Protein AF-A0A7C2JYD8-F1 (afdb_monomer_lite)

InterPro domains:
  IPR011453 Domain of unknown function DUF1559 [PF07596] (11-58)
  IPR027558 Prepilin-type processing-associated H-X9-DG C-terminal domain [TIGR04294] (32-53)

Organism: NCBI:txid360056

Structure (mmCIF, N/CA/C/O backbone):
data_AF-A0A7C2JYD8-F1
#
_entry.id   AF-A0A7C2JYD8-F1
#
loop_
_atom_site.group_PDB
_atom_site.id
_atom_site.type_symbol
_atom_site.label_atom_id
_atom_site.label_alt_id
_atom_site.label_comp_id
_atom_site.label_asym_id
_atom_site.label_entity_id
_atom_site.label_seq_id
_atom_site.pdbx_PDB_ins_code
_atom_site.Cartn_x
_atom_site.Cartn_y
_atom_site.Cartn_z
_atom_site.occupancy
_atom_site.B_iso_or_equiv
_atom_site.auth_seq_id
_atom_site.auth_comp_id
_atom_site.auth_asym_id
_atom_site.auth_atom_id
_atom_site.pdbx_PDB_model_num
ATOM 1 N N . GLY A 1 1 ? 21.544 -5.746 -13.395 1.00 44.28 1 GLY A N 1
ATOM 2 C CA . GLY A 1 1 ? 20.561 -4.849 -12.757 1.00 44.28 1 GLY A CA 1
ATOM 3 C C . GLY A 1 1 ? 19.420 -5.687 -12.228 1.00 44.28 1 GLY A C 1
ATOM 4 O O . GLY A 1 1 ? 19.057 -6.645 -12.897 1.00 44.28 1 GLY A O 1
ATOM 5 N N . LEU A 1 2 ? 18.904 -5.390 -11.034 1.00 55.69 2 LEU A N 1
ATOM 6 C CA . LEU A 1 2 ? 17.728 -6.078 -10.492 1.00 55.69 2 LEU A CA 1
ATOM 7 C C . LEU A 1 2 ? 16.504 -5.671 -11.324 1.00 55.69 2 LEU A C 1
ATOM 9 O O . LEU A 1 2 ? 16.197 -4.485 -11.424 1.00 55.69 2 LEU A O 1
ATOM 13 N N . ALA A 1 3 ? 15.860 -6.638 -11.977 1.00 52.31 3 ALA A N 1
ATOM 14 C CA . ALA A 1 3 ? 14.665 -6.390 -12.773 1.00 52.31 3 ALA A CA 1
ATOM 15 C C . ALA A 1 3 ? 13.463 -6.157 -11.851 1.00 52.31 3 ALA A C 1
ATOM 17 O O . ALA A 1 3 ? 13.249 -6.889 -10.886 1.00 52.31 3 ALA A O 1
ATOM 18 N N . VAL A 1 4 ? 12.676 -5.133 -12.157 1.00 63.81 4 VAL A N 1
ATOM 19 C CA . VAL A 1 4 ? 11.496 -4.748 -11.385 1.00 63.81 4 VAL A CA 1
ATOM 20 C C . VAL A 1 4 ? 10.263 -5.411 -11.984 1.00 63.81 4 VAL A C 1
ATOM 22 O O . VAL A 1 4 ? 9.797 -5.052 -13.065 1.00 63.81 4 VAL A O 1
ATOM 25 N N . GLY A 1 5 ? 9.774 -6.447 -11.302 1.00 65.88 5 GLY A N 1
ATOM 26 C CA . GLY A 1 5 ? 8.577 -7.175 -11.700 1.00 65.88 5 GLY A CA 1
ATOM 27 C C . GLY A 1 5 ? 7.331 -6.357 -11.385 1.00 65.88 5 GLY A C 1
ATOM 28 O O . GLY A 1 5 ? 7.008 -6.151 -10.220 1.00 65.88 5 GLY A O 1
ATOM 29 N N . ASN A 1 6 ? 6.621 -5.897 -12.416 1.00 73.31 6 ASN A N 1
ATOM 30 C CA . ASN A 1 6 ? 5.268 -5.382 -12.234 1.00 73.31 6 ASN A CA 1
ATOM 31 C C . ASN A 1 6 ? 4.298 -6.563 -12.291 1.00 73.31 6 ASN A C 1
ATOM 33 O O . ASN A 1 6 ? 4.294 -7.298 -13.279 1.00 73.31 6 ASN A O 1
ATOM 37 N N . ALA A 1 7 ? 3.488 -6.740 -11.254 1.00 75.69 7 ALA A N 1
ATOM 38 C CA . ALA A 1 7 ? 2.550 -7.846 -11.139 1.00 75.69 7 ALA A CA 1
ATOM 39 C C . ALA A 1 7 ? 1.102 -7.357 -11.259 1.00 75.69 7 ALA A C 1
ATOM 41 O O . ALA A 1 7 ? 0.767 -6.230 -10.893 1.00 75.69 7 ALA A O 1
ATOM 42 N N . TRP A 1 8 ? 0.233 -8.232 -11.764 1.00 78.25 8 TRP A N 1
ATOM 43 C CA . TRP A 1 8 ? -1.213 -8.014 -11.723 1.00 78.25 8 TRP A CA 1
ATOM 44 C C . TRP A 1 8 ? -1.760 -8.218 -10.301 1.00 78.25 8 TRP A C 1
ATOM 46 O O . TRP A 1 8 ? -2.572 -7.430 -9.828 1.00 78.25 8 TRP A O 1
ATOM 56 N N . ILE A 1 9 ? -1.268 -9.251 -9.607 1.00 83.06 9 ILE A N 1
ATOM 57 C CA . ILE A 1 9 ? -1.621 -9.621 -8.230 1.00 83.06 9 ILE A CA 1
ATOM 58 C C . ILE A 1 9 ? -0.329 -9.974 -7.484 1.00 83.06 9 ILE A C 1
ATOM 60 O O . ILE A 1 9 ? 0.560 -10.607 -8.055 1.00 83.06 9 ILE A O 1
ATOM 64 N N . GLY A 1 10 ? -0.231 -9.575 -6.215 1.00 78.88 10 GLY A N 1
ATOM 65 C CA . GLY A 1 10 ? 0.800 -10.038 -5.284 1.00 78.88 10 GLY A CA 1
ATOM 66 C C . GLY A 1 10 ? 0.206 -10.979 -4.236 1.00 78.88 10 GLY A C 1
ATOM 67 O O . GLY A 1 10 ? -0.938 -10.794 -3.825 1.00 78.88 10 GLY A O 1
ATOM 68 N N . ILE A 1 11 ? 0.980 -11.976 -3.805 1.00 79.44 11 ILE A N 1
ATOM 69 C CA . ILE A 1 11 ? 0.640 -12.868 -2.688 1.00 79.44 11 ILE A CA 1
ATOM 70 C C . ILE A 1 11 ? 1.833 -12.986 -1.737 1.00 79.44 11 ILE A C 1
ATOM 72 O O . ILE A 1 11 ? 2.981 -12.847 -2.158 1.00 79.44 11 ILE A O 1
ATOM 76 N N . GLY A 1 12 ? 1.564 -13.288 -0.468 1.00 81.19 12 GLY A N 1
ATOM 77 C CA . GLY A 1 12 ? 2.598 -13.442 0.556 1.00 81.19 12 GLY A CA 1
ATOM 78 C C . GLY A 1 12 ? 2.985 -12.130 1.241 1.00 81.19 12 GLY A C 1
ATOM 79 O O . GLY A 1 12 ? 2.268 -11.134 1.171 1.00 81.19 12 GLY A O 1
ATOM 80 N N . ALA A 1 13 ? 4.111 -12.157 1.955 1.00 80.94 13 ALA A N 1
ATOM 81 C CA . ALA A 1 13 ? 4.589 -11.013 2.720 1.00 80.94 13 ALA A CA 1
ATOM 82 C C . ALA A 1 13 ? 5.201 -9.956 1.793 1.00 80.94 13 ALA A C 1
ATOM 84 O O . ALA A 1 13 ? 6.121 -10.238 1.026 1.00 80.94 13 ALA A O 1
ATOM 85 N N . MET A 1 14 ? 4.704 -8.728 1.900 1.00 83.62 14 MET A N 1
ATOM 86 C CA . MET A 1 14 ? 5.164 -7.594 1.112 1.00 83.62 14 MET A CA 1
ATOM 87 C C . MET A 1 14 ? 5.754 -6.517 2.024 1.00 83.62 14 MET A C 1
ATOM 89 O O . MET A 1 14 ? 5.125 -6.182 3.030 1.00 83.62 14 MET A O 1
ATOM 93 N N . PRO A 1 15 ? 6.921 -5.936 1.690 1.00 85.00 15 PRO A N 1
ATOM 94 C CA . PRO A 1 15 ? 7.464 -4.819 2.450 1.00 85.00 15 PRO A CA 1
ATOM 95 C C . PRO A 1 15 ? 6.508 -3.622 2.427 1.00 85.00 15 PRO A C 1
ATOM 97 O O . PRO A 1 15 ? 6.162 -3.101 1.365 1.00 85.00 15 PRO A O 1
ATOM 100 N N . ALA A 1 16 ? 6.085 -3.173 3.60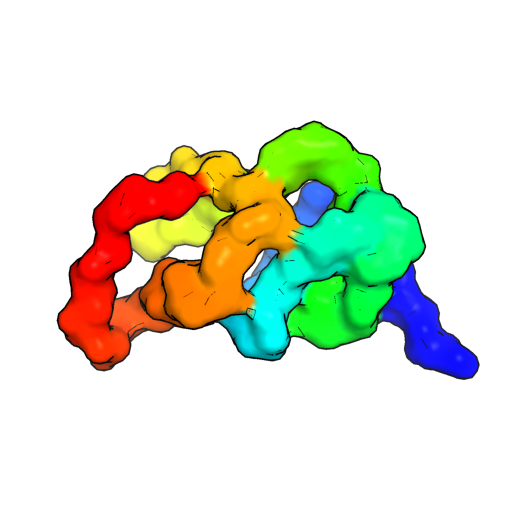9 1.00 88.94 16 ALA A N 1
ATOM 101 C CA . ALA A 1 16 ? 5.253 -1.981 3.738 1.00 88.94 16 ALA A CA 1
ATOM 102 C C . ALA A 1 16 ? 6.078 -0.687 3.679 1.00 88.94 16 ALA A C 1
ATOM 104 O O . ALA A 1 16 ? 5.626 0.324 3.152 1.00 88.94 16 ALA A O 1
ATOM 105 N N . TRP A 1 17 ? 7.319 -0.726 4.167 1.00 85.25 17 TRP A N 1
ATOM 106 C CA . TRP A 1 17 ? 8.296 0.348 4.004 1.00 85.25 17 TRP A CA 1
ATOM 107 C C . TRP A 1 17 ? 9.148 0.097 2.746 1.00 85.25 17 TRP A C 1
ATOM 109 O O . TRP A 1 17 ? 9.621 -1.028 2.572 1.00 85.25 17 TRP A O 1
ATOM 119 N N . PRO A 1 18 ? 9.373 1.099 1.869 1.00 87.69 18 PRO A N 1
ATOM 120 C CA . PRO A 1 18 ? 9.072 2.530 2.028 1.00 87.69 18 PRO A CA 1
ATOM 121 C C . PRO A 1 18 ? 7.702 2.980 1.484 1.00 87.69 18 PRO A C 1
ATOM 123 O O . PRO A 1 18 ? 7.459 4.177 1.341 1.00 87.69 18 PRO A O 1
ATOM 126 N N . GLY A 1 19 ? 6.811 2.046 1.156 1.00 89.12 19 GLY A N 1
ATOM 127 C CA . GLY A 1 19 ? 5.479 2.312 0.612 1.00 89.12 19 GLY A CA 1
ATOM 128 C C . GLY A 1 19 ? 5.306 1.816 -0.819 1.00 89.12 19 GLY A C 1
ATOM 129 O O . GLY A 1 19 ? 6.200 1.193 -1.396 1.00 89.12 19 GLY A O 1
ATOM 130 N N . LEU A 1 20 ? 4.143 2.107 -1.402 1.00 87.88 20 LEU A N 1
ATOM 131 C CA . LEU A 1 20 ? 3.833 1.780 -2.794 1.00 87.88 20 LEU A CA 1
ATOM 132 C C . LEU A 1 20 ? 4.663 2.626 -3.767 1.00 87.88 20 LEU A C 1
ATOM 134 O O . LEU A 1 20 ? 4.959 3.794 -3.500 1.00 87.88 20 LEU A O 1
ATOM 138 N N . SER A 1 21 ? 4.988 2.065 -4.936 1.00 86.44 21 SER A N 1
ATOM 139 C CA . SER A 1 21 ? 5.577 2.880 -5.998 1.00 86.44 21 SER A CA 1
ATOM 140 C C . SER A 1 21 ? 4.564 3.904 -6.505 1.00 86.44 21 SER A C 1
ATOM 142 O O . SER A 1 21 ? 3.461 3.560 -6.944 1.00 86.44 21 SER A O 1
ATOM 144 N N . LYS A 1 22 ? 4.974 5.173 -6.513 1.00 84.06 22 LYS A N 1
ATOM 145 C CA . LYS A 1 22 ? 4.193 6.281 -7.076 1.00 84.06 22 LYS A CA 1
ATOM 146 C C . LYS A 1 22 ? 4.231 6.318 -8.605 1.00 84.06 22 LYS A C 1
ATOM 148 O O . LYS A 1 22 ? 3.408 6.997 -9.209 1.00 84.06 22 LYS A O 1
ATOM 153 N N . SER A 1 23 ? 5.156 5.587 -9.229 1.00 77.56 23 SER A N 1
ATOM 154 C CA . SER A 1 23 ? 5.296 5.519 -10.682 1.00 77.56 23 SER A CA 1
ATOM 155 C C . SER A 1 23 ? 4.644 4.254 -11.243 1.00 77.56 23 SER A C 1
ATOM 157 O O . SER A 1 23 ? 4.725 3.166 -10.667 1.00 77.56 23 SER A O 1
ATOM 159 N N . THR A 1 24 ? 3.989 4.389 -12.395 1.00 73.75 24 THR A N 1
ATOM 160 C CA . THR A 1 24 ? 3.442 3.271 -13.183 1.00 73.75 24 THR A CA 1
ATOM 161 C C . THR A 1 24 ? 4.471 2.666 -14.138 1.00 73.75 24 THR A C 1
ATOM 163 O O . THR A 1 24 ? 4.168 1.683 -14.811 1.00 73.75 24 THR A O 1
ATOM 166 N N . THR A 1 25 ? 5.671 3.240 -14.226 1.00 73.75 25 THR A N 1
ATOM 167 C CA . THR A 1 25 ? 6.769 2.762 -15.083 1.00 73.75 25 THR A CA 1
ATOM 168 C C . THR A 1 25 ? 7.999 2.349 -14.283 1.00 73.75 25 THR A C 1
ATOM 170 O O . THR A 1 25 ? 8.755 1.497 -14.738 1.00 73.75 25 THR A O 1
ATOM 173 N N . GLU A 1 26 ? 8.165 2.887 -13.073 1.00 74.44 26 GLU A N 1
ATOM 174 C CA . GLU A 1 26 ? 9.354 2.705 -12.238 1.00 74.44 26 GLU A CA 1
ATOM 175 C C . GLU A 1 26 ? 8.949 2.295 -10.817 1.00 74.44 26 GLU A C 1
ATOM 177 O O . GLU A 1 26 ? 8.787 3.112 -9.915 1.00 74.44 26 GLU A O 1
ATOM 182 N N . SER A 1 27 ? 8.737 1.000 -10.607 1.00 78.75 27 SER A N 1
ATOM 183 C CA . SER A 1 27 ? 8.616 0.431 -9.257 1.00 78.75 27 SER A CA 1
ATOM 184 C C . SER A 1 27 ? 9.952 -0.148 -8.835 1.00 78.75 27 SER A C 1
ATOM 186 O O . SER A 1 27 ? 10.709 -0.570 -9.697 1.00 78.75 27 SER A O 1
ATOM 188 N N . GLN A 1 28 ? 10.258 -0.156 -7.541 1.00 82.69 28 GLN A N 1
ATOM 189 C CA . GLN A 1 28 ? 11.482 -0.772 -7.024 1.00 82.69 28 GLN A CA 1
ATOM 190 C C . GLN A 1 28 ? 11.251 -2.257 -6.726 1.00 82.69 28 GLN A C 1
ATOM 192 O O . GLN A 1 28 ? 10.120 -2.669 -6.489 1.00 82.69 28 GLN A O 1
ATOM 197 N N . TRP A 1 29 ? 12.310 -3.073 -6.721 1.00 80.38 29 TRP A N 1
ATOM 198 C CA . TRP A 1 29 ? 12.190 -4.537 -6.586 1.00 80.38 29 TRP A CA 1
ATOM 199 C C . TRP A 1 29 ? 11.601 -4.974 -5.235 1.00 80.38 29 TRP A C 1
ATOM 201 O O . TRP A 1 29 ? 11.068 -6.071 -5.119 1.00 80.38 29 TRP A O 1
ATOM 211 N N . TYR A 1 30 ? 11.693 -4.102 -4.229 1.00 81.94 30 TYR A N 1
ATOM 212 C CA . TYR A 1 30 ? 11.156 -4.282 -2.881 1.00 81.94 30 TYR A CA 1
ATOM 213 C C . TYR A 1 30 ? 9.767 -3.651 -2.682 1.00 81.94 30 TYR A C 1
ATOM 215 O O . TYR A 1 30 ? 9.218 -3.732 -1.588 1.00 81.94 30 TYR A O 1
ATOM 223 N N . GLN A 1 31 ? 9.202 -2.992 -3.697 1.00 84.69 31 GLN A N 1
ATOM 224 C CA . GLN A 1 31 ? 7.863 -2.405 -3.640 1.00 84.69 31 GLN A CA 1
ATOM 225 C C . GLN A 1 31 ? 6.888 -3.230 -4.468 1.00 84.69 31 GLN A C 1
ATOM 227 O O . GLN A 1 31 ? 7.264 -3.879 -5.444 1.00 84.69 31 GLN A O 1
ATOM 232 N N . PHE A 1 32 ? 5.600 -3.117 -4.153 1.00 82.25 32 PHE A N 1
ATOM 233 C CA . PHE A 1 32 ? 4.594 -3.527 -5.118 1.00 82.25 32 PHE A CA 1
ATOM 234 C C . PHE A 1 32 ? 4.656 -2.643 -6.363 1.00 82.25 32 PHE A C 1
ATOM 236 O O . PHE A 1 32 ? 4.493 -1.420 -6.276 1.00 82.25 32 PHE A O 1
ATOM 243 N N . GLY A 1 33 ? 4.855 -3.275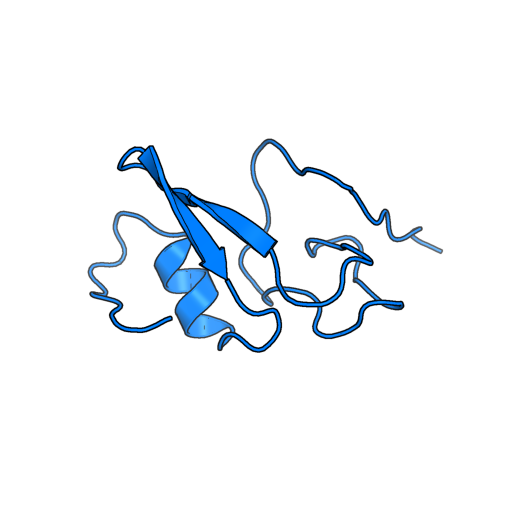 -7.517 1.00 79.00 33 GLY A N 1
ATOM 244 C CA . GLY A 1 33 ? 4.758 -2.636 -8.819 1.00 79.00 33 GLY A CA 1
ATOM 245 C C . GLY A 1 33 ? 3.531 -3.108 -9.579 1.00 79.00 33 GLY A C 1
ATOM 246 O O . GLY A 1 33 ? 3.370 -4.294 -9.838 1.00 79.00 33 GLY A O 1
ATOM 247 N N . SER A 1 34 ? 2.680 -2.168 -9.979 1.00 76.69 34 SER A N 1
ATOM 248 C CA . SER A 1 34 ? 1.586 -2.396 -10.928 1.00 76.69 34 SER A CA 1
ATOM 249 C C . SER A 1 34 ? 1.582 -1.286 -11.977 1.00 76.69 34 SER A C 1
ATOM 251 O O . SER A 1 34 ? 1.865 -0.135 -11.650 1.00 76.69 34 SER A O 1
ATOM 253 N N . ARG A 1 35 ? 1.241 -1.591 -13.231 1.00 79.50 35 ARG A N 1
ATOM 254 C CA . ARG A 1 35 ? 1.108 -0.573 -14.296 1.00 79.50 35 ARG A CA 1
ATOM 255 C C . ARG A 1 35 ? -0.323 -0.043 -14.431 1.00 79.50 35 ARG A C 1
ATOM 257 O O . ARG A 1 35 ? -0.577 0.792 -15.292 1.00 79.50 35 ARG A O 1
ATOM 264 N N . HIS A 1 36 ? -1.251 -0.522 -13.602 1.00 77.38 36 HIS A N 1
ATOM 265 C CA . HIS A 1 36 ? -2.638 -0.079 -13.642 1.00 77.38 36 HIS A CA 1
ATOM 266 C C . HIS A 1 36 ? -2.770 1.332 -13.049 1.00 77.38 36 HIS A C 1
ATOM 268 O O . HIS A 1 36 ? -2.216 1.627 -11.983 1.00 77.38 36 HIS A O 1
ATOM 274 N N . ALA A 1 37 ? -3.479 2.209 -13.761 1.00 69.31 37 ALA A N 1
ATOM 275 C CA . ALA A 1 37 ? -3.765 3.564 -13.309 1.00 69.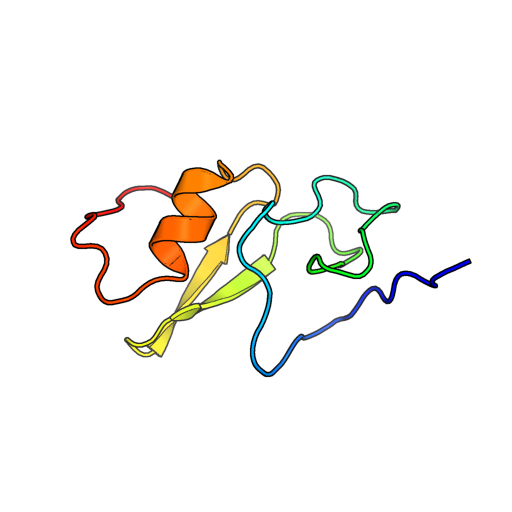31 37 ALA A CA 1
ATOM 276 C C . ALA A 1 37 ? -4.918 3.538 -12.289 1.00 69.31 37 ALA A C 1
ATOM 278 O O . ALA A 1 37 ? -5.917 2.865 -12.511 1.00 69.31 37 ALA A O 1
ATOM 279 N N . GLY A 1 38 ? -4.782 4.262 -11.173 1.00 72.50 38 GLY A N 1
ATOM 280 C CA . GLY A 1 38 ? -5.870 4.480 -10.206 1.00 72.50 38 GLY A CA 1
ATOM 281 C C . GLY A 1 38 ? -5.596 4.008 -8.776 1.00 72.50 38 GLY A C 1
ATOM 282 O O . GLY A 1 38 ? -6.015 4.677 -7.838 1.00 72.50 38 GLY A O 1
ATOM 283 N N . GLY A 1 39 ? -4.841 2.926 -8.574 1.00 82.06 39 GLY A N 1
ATOM 284 C CA . GLY A 1 39 ? -4.592 2.398 -7.229 1.00 82.06 39 GLY A CA 1
ATOM 285 C C . GLY A 1 39 ? -4.347 0.897 -7.212 1.00 82.06 39 GLY A C 1
ATOM 286 O O . GLY A 1 39 ? -4.085 0.286 -8.251 1.00 82.06 39 GLY A O 1
ATOM 287 N N . VAL A 1 40 ? -4.404 0.322 -6.015 1.00 86.44 40 VAL A N 1
ATOM 288 C CA . VAL A 1 40 ? -4.186 -1.103 -5.755 1.00 86.44 40 VAL A CA 1
ATOM 289 C C . VAL A 1 40 ? -5.186 -1.598 -4.718 1.00 86.44 40 VAL A C 1
ATOM 291 O O . VAL A 1 40 ? -5.450 -0.920 -3.730 1.00 86.44 40 VAL A O 1
ATOM 294 N N . ASN A 1 41 ? -5.758 -2.776 -4.947 1.00 90.12 41 ASN A N 1
ATOM 295 C CA . ASN A 1 41 ? -6.731 -3.361 -4.031 1.00 90.12 41 ASN A CA 1
ATOM 296 C C . ASN A 1 41 ? -6.016 -4.242 -3.011 1.00 90.12 41 ASN A C 1
ATOM 298 O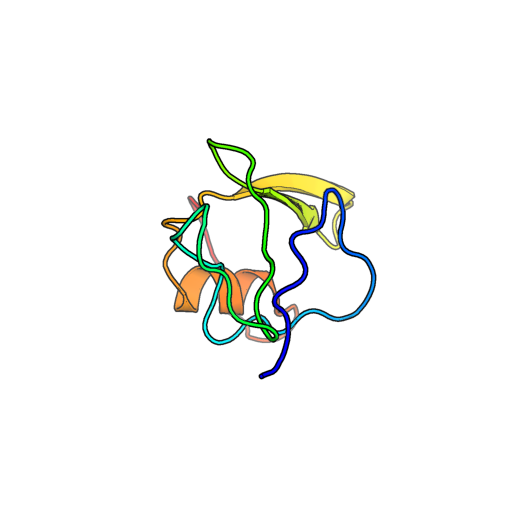 O . ASN A 1 41 ? -5.276 -5.148 -3.399 1.00 90.12 41 ASN A O 1
ATOM 302 N N . PHE A 1 42 ? -6.278 -4.004 -1.729 1.00 88.38 42 PHE A N 1
ATOM 303 C CA . PHE A 1 42 ? -5.788 -4.834 -0.632 1.00 88.38 42 PHE A CA 1
ATOM 304 C C . PHE A 1 42 ? -6.950 -5.470 0.119 1.00 88.38 42 PHE A C 1
ATOM 306 O O . PHE A 1 42 ? -7.973 -4.826 0.350 1.00 88.38 42 PHE A O 1
ATOM 313 N N . CYS A 1 43 ? -6.764 -6.735 0.489 1.00 90.50 43 CYS A N 1
ATOM 314 C CA . CYS A 1 43 ? -7.630 -7.453 1.413 1.00 90.50 43 CYS A CA 1
ATOM 315 C C . CYS A 1 43 ? -7.057 -7.314 2.826 1.00 90.50 43 CYS A C 1
ATOM 317 O O . CYS A 1 43 ? -5.871 -7.580 3.034 1.00 90.50 43 CYS A O 1
ATOM 319 N N . PHE A 1 44 ? -7.887 -6.891 3.773 1.00 88.94 44 PHE A N 1
ATOM 320 C CA . PHE A 1 44 ? -7.521 -6.739 5.177 1.00 88.94 44 PHE A CA 1
ATOM 321 C C . PHE A 1 44 ? -7.844 -8.003 5.979 1.00 88.94 44 PHE A C 1
ATOM 323 O O . PHE A 1 44 ? -8.569 -8.889 5.527 1.00 88.94 44 PHE A O 1
ATOM 330 N N . ALA A 1 45 ? -7.320 -8.080 7.204 1.00 87.25 45 ALA A N 1
ATOM 331 C CA . ALA A 1 45 ? -7.554 -9.209 8.106 1.00 87.25 45 ALA A CA 1
ATOM 332 C C . ALA A 1 45 ? -9.037 -9.397 8.488 1.00 87.25 45 ALA A C 1
ATOM 334 O O . ALA A 1 45 ? -9.432 -10.492 8.879 1.00 87.25 45 ALA A O 1
ATOM 335 N N . ASP A 1 46 ? -9.860 -8.354 8.352 1.00 89.38 46 ASP A N 1
ATOM 336 C CA . ASP A 1 46 ? -11.311 -8.398 8.562 1.00 89.38 46 ASP A CA 1
ATOM 337 C C . ASP A 1 46 ? -12.096 -8.894 7.327 1.00 89.38 46 ASP A C 1
ATOM 339 O O . ASP A 1 46 ? -13.325 -8.951 7.353 1.00 89.38 46 ASP A O 1
ATOM 343 N N . GLY A 1 47 ? -11.401 -9.252 6.241 1.00 89.38 47 GLY A N 1
ATOM 344 C CA . GLY A 1 47 ? -11.990 -9.709 4.982 1.00 89.38 47 GLY A CA 1
ATOM 345 C C . GLY A 1 47 ? -12.512 -8.586 4.083 1.00 89.38 47 GLY A C 1
ATOM 346 O O . GLY A 1 47 ? -13.010 -8.861 2.989 1.00 89.38 47 GLY A O 1
ATOM 347 N N . SER A 1 48 ? -12.398 -7.323 4.502 1.00 91.12 48 SER A N 1
ATOM 348 C CA . SER A 1 48 ? -12.762 -6.190 3.659 1.00 91.12 48 SER A CA 1
ATOM 349 C C . SER A 1 48 ? -11.704 -5.944 2.581 1.00 91.12 48 SER A C 1
ATOM 351 O O . SER A 1 48 ? -10.508 -6.163 2.779 1.00 91.12 48 SER A O 1
ATOM 353 N N . VAL A 1 49 ? -12.148 -5.468 1.416 1.00 92.44 49 VAL A N 1
ATOM 354 C CA . VAL A 1 49 ? -11.260 -5.041 0.331 1.00 92.44 49 VAL A CA 1
ATOM 355 C C . VAL A 1 49 ? -11.378 -3.535 0.169 1.00 92.44 49 VAL A C 1
ATOM 357 O O . VAL A 1 49 ? -12.485 -3.008 0.017 1.00 92.44 49 VAL A O 1
ATOM 360 N N . LYS A 1 50 ? -10.243 -2.833 0.179 1.00 91.12 50 LYS A N 1
ATOM 361 C CA . LYS A 1 50 ? -10.189 -1.396 -0.126 1.00 91.12 50 LYS A CA 1
ATOM 362 C C . LYS A 1 50 ? -9.227 -1.135 -1.273 1.00 91.12 50 LYS A C 1
ATOM 364 O O . LYS A 1 50 ? -8.160 -1.744 -1.358 1.00 91.12 50 LYS A O 1
ATOM 369 N N . SER A 1 51 ? -9.608 -0.190 -2.126 1.00 91.06 51 SER A N 1
ATOM 370 C CA . SER A 1 51 ? -8.712 0.387 -3.124 1.00 91.06 51 SER A CA 1
ATOM 371 C C . SER A 1 51 ? -7.877 1.473 -2.460 1.00 91.06 51 SER A C 1
ATOM 373 O O . SER A 1 51 ? -8.414 2.503 -2.064 1.00 91.06 51 SER A O 1
ATOM 375 N N . ILE A 1 52 ? -6.571 1.252 -2.367 1.00 90.00 52 ILE A N 1
ATOM 376 C CA . ILE A 1 52 ? -5.605 2.203 -1.825 1.00 90.00 52 ILE A CA 1
ATOM 377 C C . ILE A 1 52 ? -4.959 2.975 -2.977 1.00 90.00 52 ILE A C 1
ATOM 379 O O . ILE A 1 52 ? -4.463 2.398 -3.952 1.00 90.00 52 ILE A O 1
ATOM 383 N N . SER A 1 53 ? -4.946 4.302 -2.858 1.00 89.19 53 SER A N 1
ATOM 384 C CA . SER A 1 53 ? -4.258 5.170 -3.813 1.00 89.19 53 SER A CA 1
ATOM 385 C C . SER A 1 53 ? -2.745 4.965 -3.747 1.00 89.19 53 SER A C 1
ATOM 387 O O . SER A 1 53 ? -2.160 4.871 -2.671 1.00 89.19 53 SER A O 1
ATOM 389 N N . ARG A 1 54 ? -2.062 5.014 -4.895 1.00 85.44 54 ARG A N 1
ATOM 390 C CA . ARG A 1 54 ? -0.583 5.011 -4.933 1.00 85.44 54 ARG A CA 1
ATOM 391 C C . ARG A 1 54 ? 0.027 6.245 -4.275 1.00 85.44 54 ARG A C 1
ATOM 393 O O . ARG A 1 54 ? 1.206 6.242 -3.940 1.00 85.44 54 ARG A O 1
ATOM 400 N N . ASN A 1 55 ? -0.769 7.301 -4.118 1.00 88.25 55 ASN A N 1
ATOM 401 C CA . ASN A 1 55 ? -0.350 8.523 -3.452 1.00 88.25 55 ASN A CA 1
ATOM 402 C C . ASN A 1 55 ? -0.641 8.511 -1.941 1.00 88.25 55 ASN A C 1
ATOM 404 O O . ASN A 1 55 ? -0.514 9.553 -1.299 1.00 88.25 55 ASN A O 1
ATOM 408 N N . ILE A 1 56 ? -1.029 7.361 -1.373 1.00 90.31 56 ILE A N 1
ATOM 409 C CA . ILE A 1 56 ? -1.160 7.190 0.075 1.00 90.31 56 ILE A CA 1
ATOM 410 C C . ILE A 1 56 ? 0.134 7.612 0.784 1.00 90.31 56 ILE A C 1
ATOM 412 O O . ILE A 1 56 ? 1.249 7.414 0.289 1.00 90.31 56 ILE A O 1
ATOM 416 N N . ASN A 1 57 ? -0.009 8.209 1.964 1.00 90.88 57 ASN A N 1
ATOM 417 C CA . ASN A 1 57 ? 1.133 8.508 2.812 1.00 90.88 57 ASN A CA 1
ATOM 418 C C . ASN A 1 57 ? 1.818 7.196 3.248 1.00 90.88 57 ASN A C 1
ATOM 420 O O . ASN A 1 57 ? 1.153 6.258 3.680 1.00 90.88 57 ASN A O 1
ATOM 424 N N . ALA A 1 58 ? 3.149 7.132 3.152 1.00 89.81 58 ALA A N 1
ATOM 425 C CA . ALA A 1 58 ? 3.904 5.913 3.449 1.00 89.81 58 ALA A CA 1
ATOM 426 C C . ALA A 1 58 ? 3.711 5.420 4.895 1.00 89.81 58 ALA A C 1
ATOM 428 O O . ALA A 1 58 ? 3.613 4.217 5.116 1.00 89.81 58 ALA A O 1
ATOM 429 N N . SER A 1 59 ? 3.593 6.330 5.866 1.00 90.94 59 SER A N 1
ATOM 430 C CA . SER A 1 59 ? 3.339 5.975 7.267 1.00 90.94 59 SER A CA 1
ATOM 431 C C . SER A 1 59 ? 1.933 5.413 7.460 1.00 90.94 59 SER A C 1
ATOM 433 O O . SER A 1 59 ? 1.763 4.443 8.187 1.00 90.94 59 SER A O 1
ATOM 435 N N . VAL A 1 60 ? 0.936 5.967 6.761 1.00 92.19 60 VAL A N 1
ATOM 436 C CA . VAL A 1 60 ? -0.440 5.440 6.769 1.00 92.19 60 VAL A CA 1
ATOM 437 C C . VAL A 1 60 ? -0.465 4.028 6.186 1.00 92.19 60 VAL A C 1
ATOM 439 O O . VAL A 1 60 ? -1.024 3.128 6.801 1.00 92.19 60 VAL A O 1
ATOM 442 N N . TYR A 1 61 ? 0.197 3.803 5.047 1.00 91.50 61 TYR A N 1
ATOM 443 C CA . TYR A 1 61 ? 0.313 2.468 4.455 1.00 91.50 61 TYR A CA 1
ATOM 444 C C . TYR A 1 61 ? 1.018 1.470 5.389 1.00 91.50 61 TYR A C 1
ATOM 446 O O . TYR A 1 61 ? 0.591 0.323 5.501 1.00 91.50 61 TYR A O 1
ATOM 454 N N . LEU A 1 62 ? 2.052 1.914 6.110 1.00 91.12 62 LEU A N 1
ATOM 455 C CA . LEU A 1 62 ? 2.738 1.091 7.103 1.00 91.12 62 LEU A CA 1
ATOM 456 C C . LEU A 1 62 ? 1.824 0.724 8.280 1.00 91.12 62 LEU A C 1
ATOM 458 O O . LEU A 1 62 ? 1.755 -0.449 8.637 1.00 91.12 62 LEU A O 1
ATOM 462 N N . TYR A 1 63 ? 1.078 1.677 8.836 1.00 91.88 63 TYR A N 1
ATOM 463 C CA . TYR A 1 63 ? 0.115 1.390 9.905 1.00 91.88 63 TYR A CA 1
ATOM 464 C C . TYR A 1 63 ? -0.986 0.429 9.443 1.00 91.88 63 TYR A C 1
ATOM 466 O O . TYR A 1 63 ? -1.326 -0.499 10.165 1.00 91.88 63 TYR A O 1
ATOM 474 N N . LEU A 1 64 ? -1.468 0.561 8.202 1.00 90.44 64 LEU A N 1
ATOM 475 C CA . LEU A 1 64 ? -2.445 -0.368 7.617 1.00 90.44 64 LEU A CA 1
ATOM 476 C C . LEU A 1 64 ? -1.906 -1.791 7.413 1.00 90.44 64 LEU A C 1
ATOM 478 O O . LEU A 1 64 ? -2.689 -2.737 7.357 1.00 90.44 64 LEU A O 1
ATOM 482 N N . SER A 1 65 ? -0.586 -1.954 7.290 1.00 89.00 65 SER A N 1
ATOM 483 C CA . SER A 1 65 ? 0.056 -3.270 7.171 1.00 89.00 65 SER A CA 1
ATOM 484 C C . SER A 1 65 ? 0.272 -3.970 8.520 1.00 89.00 65 SER A C 1
ATOM 486 O O . SER A 1 65 ? 0.540 -5.173 8.559 1.00 89.00 65 SER A O 1
ATOM 488 N N . CYS A 1 66 ? 0.161 -3.227 9.623 1.00 87.06 66 CYS A N 1
ATOM 489 C CA . CYS A 1 66 ? 0.398 -3.701 10.980 1.00 87.06 66 CYS A CA 1
ATOM 490 C C . CYS A 1 66 ? -0.928 -3.996 11.697 1.00 87.06 66 CYS A C 1
ATOM 492 O O . CYS A 1 66 ? -1.935 -3.339 11.468 1.00 87.06 66 CYS A O 1
ATOM 494 N N . MET A 1 67 ? -0.930 -4.977 12.607 1.00 82.88 67 MET A N 1
ATOM 495 C CA . MET A 1 67 ? -2.130 -5.339 13.388 1.00 82.88 67 MET A CA 1
ATOM 496 C C . MET A 1 67 ? -2.026 -5.017 14.888 1.00 82.88 67 MET A C 1
ATOM 498 O O . MET A 1 67 ? -3.035 -5.013 15.583 1.00 82.88 67 MET A O 1
ATOM 502 N N . ALA A 1 68 ? -0.823 -4.764 15.412 1.00 84.38 68 ALA A N 1
ATOM 503 C CA . ALA A 1 68 ? -0.570 -4.607 16.851 1.00 84.38 68 ALA A CA 1
ATOM 504 C C . ALA A 1 68 ? 0.205 -3.321 17.197 1.00 84.38 68 ALA A C 1
ATOM 506 O O . ALA A 1 68 ? 0.833 -3.234 18.251 1.00 84.38 68 ALA A O 1
ATOM 507 N N . ASP A 1 69 ? 0.174 -2.320 16.318 1.00 84.81 69 ASP A N 1
ATOM 508 C CA . ASP A 1 69 ? 0.887 -1.047 16.495 1.00 84.81 69 ASP A CA 1
ATOM 509 C C . ASP A 1 69 ? 0.099 -0.004 17.317 1.00 84.81 69 ASP A C 1
ATOM 511 O O . ASP A 1 69 ? 0.656 1.020 17.706 1.00 84.81 69 ASP A O 1
ATOM 515 N N . ARG A 1 70 ? -1.175 -0.298 17.633 1.00 86.38 70 ARG A N 1
ATOM 516 C CA . ARG A 1 70 ? -2.124 0.537 18.400 1.00 86.38 70 ARG A CA 1
ATOM 517 C C . ARG A 1 70 ? -2.507 1.853 17.710 1.00 86.38 70 ARG A C 1
ATOM 519 O O . ARG A 1 70 ? -3.116 2.706 18.359 1.00 86.38 70 ARG A O 1
ATOM 526 N N . ASN A 1 71 ? -2.206 2.013 16.421 1.00 87.12 71 ASN A N 1
ATOM 527 C CA . ASN A 1 71 ? -2.601 3.194 15.660 1.00 87.12 71 ASN A CA 1
ATOM 528 C C . ASN A 1 71 ? -3.974 2.983 15.022 1.00 87.12 71 ASN A C 1
ATOM 530 O O . ASN A 1 71 ? -4.194 2.036 14.272 1.00 87.12 71 ASN A O 1
ATOM 534 N N . VAL A 1 72 ? -4.907 3.899 15.285 1.00 86.38 72 VAL A N 1
ATOM 535 C CA . VAL A 1 72 ? -6.204 3.914 14.600 1.00 86.38 72 VAL A CA 1
ATOM 536 C C . VAL A 1 72 ? -6.085 4.793 13.362 1.00 86.38 72 VAL A C 1
ATOM 538 O O . VAL A 1 72 ? -5.900 6.005 13.469 1.00 86.38 72 VAL A O 1
ATOM 541 N N . VAL A 1 73 ? -6.199 4.182 12.185 1.00 86.38 73 VAL A N 1
ATOM 542 C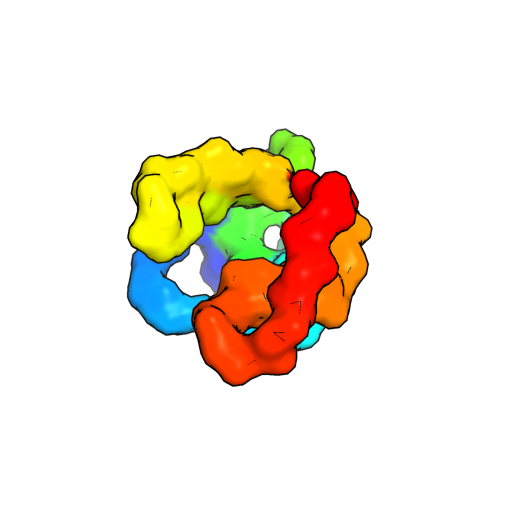 CA . VAL A 1 73 ? -6.124 4.873 10.895 1.00 86.38 73 VAL A CA 1
ATOM 543 C C . VAL A 1 73 ? -7.525 4.987 10.294 1.00 86.38 73 VAL A C 1
ATOM 545 O O . VAL A 1 73 ? -8.203 3.983 10.091 1.00 86.38 73 VAL A O 1
ATOM 548 N N . SER A 1 74 ? -7.957 6.214 9.994 1.00 81.94 74 SER A N 1
ATOM 549 C CA . SER A 1 74 ? -9.250 6.515 9.362 1.00 81.94 74 SER A CA 1
ATOM 550 C C . SER A 1 74 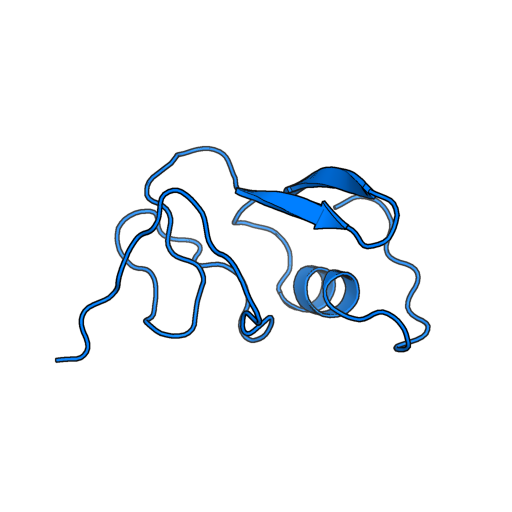? -9.044 7.407 8.135 1.00 81.94 74 SER A C 1
ATOM 552 O O . SER A 1 74 ? -8.157 8.256 8.155 1.00 81.94 74 SER A O 1
ATOM 554 N N . ASN A 1 75 ? -9.870 7.221 7.096 1.00 75.81 75 ASN A N 1
ATOM 555 C CA . ASN A 1 75 ? -9.814 7.902 5.789 1.00 75.81 75 ASN A CA 1
ATOM 556 C C . ASN A 1 75 ? -8.475 7.741 5.038 1.00 75.81 75 ASN A C 1
ATOM 558 O O . ASN A 1 75 ? -7.597 8.599 5.131 1.00 75.81 75 ASN A O 1
ATOM 562 N N . TYR A 1 76 ? -8.345 6.664 4.256 1.00 77.44 76 TYR A N 1
ATOM 563 C CA . TYR A 1 76 ? -7.149 6.323 3.475 1.00 77.44 76 TYR A CA 1
ATOM 564 C C . TYR A 1 76 ? -7.485 5.750 2.095 1.00 77.44 76 TYR A C 1
ATOM 566 O O . TYR A 1 76 ? -8.574 5.146 1.959 1.00 77.44 76 TYR A O 1
#

pLDDT: mean 82.57, std 9.14, range [44.28, 92.44]

Secondary structure (DSSP, 8-state):
-------SS--S----SS---S-SS---TTS-----SS-EEEE-TTS-EEEE-TTS-HHHHHHHH-SSS-------

Radius of gyration: 12.46 Å; chains: 1; bounding box: 33×22×34 Å

Sequence (76 aa):
GLAVGNAWIGIGAMPAWPGLSKSTTESQWYQFGSRHAGGVNFCFADGSVKSISRNINASVYLYLSCMADRNVVSNY

Foldseek 3Di:
DDDADADPDDDDDADLPPHADPDLVDDDNRHHHHNDPDADWDQAPVRDIDGDGSPDHSVLSVVRSDDPPPDDDDDD